Protein 4QR9 (pdb70)

Radius of gyration: 20.21 Å; Cα contacts (8 Å, |Δi|>4): 105; chains: 2; bounding box: 45×50×38 Å

Organism: Rattus norvegicus (NCBI:txid10116)

GO terms:
  GO:0002053 positive regulation of mesenchymal cell proliferation (P, IDA)
  GO:0005125 cytokine activity (F, IDA)
  GO:0000401 open form four-way junction DNA binding (F, IDA)
  GO:0000402 crossed form four-way junction DNA binding (F, IDA)
  GO:0003681 bent DNA binding (F, IDA)
  GO:0045931 positive regulation of mitotic cell cycle (P, IDA)
  GO:0030335 positive regulation of cell migration (P, IDA)
  GO:0050930 induction of positive chemotaxis (P, IDA)
  GO:0032392 DNA geometric change (P, IDA)
  GO:0032732 positive regulation of interleukin-1 production (P, IDA)
  GO:0032755 positive regulation of interleukin-6 production (P, IDA)
  GO:0032757 positive regulation of interleukin-8 production (P, IDA)
  GO:0032760 positive regulation of tumor necrosis factor production (P, IDA)
  GO:0071642 positive regulation of macrophage inflammatory protein 1 alpha production (P, IDA)
  GO:0005576 extracellular region (C, EXP)
  GO:0005634 nucleus (C, EXP)
  GO:0005694 chromosome (C, EXP)
  GO:0005737 cytoplasm (C, EXP)
  GO:0005886 plasma membrane (C, EXP)
  GO:0051861 glycolipid binding (F, IDA)

Secondary structure (DSSP, 8-state):
--PPPPPPPHHHHHHHHHHHHHHHH-SSPPP-HHHHHHHHHHHHHH--HHHHHHHHHHHHHHHHHHHHHHHT---/--PPPPPPPHHHHHHHHHHHHHHHH-TTPPP-HHHHHHHHHHHHHHS-HHHHHHHHHHHHHHHHHHHHHHTT---

Sequence (150 aa):
GSKPRGKMSSYAFFVQTCREEHKKKHPDASVNFSEFSKKCCSERWKTMSAKEKGKFEDMAKADKARYEREMKTYIPGSKPRGKMSSYAFFVQTCREEHKKKHPDDASVNFSEFSKKCSSERWKTMSAKEKGKFEDMAKADKARYEREMKTYIP

B-factor: mean 41.82, std 16.83, range [15.85, 107.85]

Foldseek 3Di:
DDQDDDQQALLNVQLVVLVVVVCVVPVPDDDPPVVSVVVSVVVVVPDDCVVSVVSRVVRVVSVVVNVVVVVPDDD/DDQDDDQQALLNVQLVVLVVVVCVVCVPDDDPPVVSVVVSVVCVVPPDPVVSVVSRVVRVVSVVVNVVVVVPDDD

Structure (mmCIF, N/CA/C/O backbone):
data_4QR9
#
_entry.id   4QR9
#
_cell.length_a   42.751
_cell.length_b   84.170
_cell.length_c   94.227
_cell.angle_alpha   90.00
_cell.angle_beta   90.00
_cell.angle_gamma   90.00
#
_symmetry.space_group_name_H-M   'P 21 21 21'
#
loop_
_entity.id
_entity.type
_entity.pdbx_description
1 polymer 'High mobility group protein B1'
2 polymer "DNA (5'-D(*AP*TP*AP*TP*CP*GP*AP*TP*AP*T)-3')"
3 non-polymer 'MAGNESIUM ION'
4 water water
#
loop_
_atom_site.group_PDB
_atom_site.id
_atom_site.type_symbol
_atom_site.label_atom_id
_atom_site.label_alt_id
_atom_site.label_comp_id
_atom_site.label_asym_id
_atom_site.label_entity_id
_atom_site.label_seq_id
_atom_site.pdbx_PDB_ins_code
_atom_site.Cartn_x
_atom_site.Cartn_y
_atom_site.Cartn_z
_atom_site.occupancy
_atom_site.B_iso_or_equiv
_atom_site.auth_seq_id
_atom_site.auth_comp_id
_atom_site.auth_asym_id
_atom_site.auth_atom_id
_atom_site.pdbx_PDB_model_num
ATOM 1 N N . GLY A 1 1 ? -4.383 -1.788 4.880 1.00 61.66 5 GLY A N 1
ATOM 2 C CA . GLY A 1 1 ? -4.551 -3.135 5.440 1.00 60.26 5 GLY A CA 1
ATOM 3 C C . GLY A 1 1 ? -5.968 -3.350 5.952 1.00 52.39 5 GLY A C 1
ATOM 4 O O . GLY A 1 1 ? -6.853 -2.494 5.844 1.00 47.72 5 GLY A O 1
ATOM 5 N N . SER A 1 2 ? -6.163 -4.536 6.466 1.00 48.48 6 SER A N 1
ATOM 6 C CA . SER A 1 2 ? -7.445 -4.936 6.963 1.00 47.91 6 SER A CA 1
ATOM 7 C C . SER A 1 2 ? -7.295 -5.134 8.450 1.00 46.65 6 SER A C 1
ATOM 8 O O . SER A 1 2 ? -6.194 -5.302 8.969 1.00 40.84 6 SER A O 1
ATOM 11 N N . LYS A 1 3 ? -8.420 -5.142 9.136 1.00 43.36 7 LYS A N 1
ATOM 12 C CA . LYS A 1 3 ? -8.416 -5.354 10.546 1.00 40.07 7 LYS A CA 1
ATOM 13 C C . LYS A 1 3 ? -7.944 -6.732 10.867 1.00 37.03 7 LYS A C 1
ATOM 14 O O . LYS A 1 3 ? -8.485 -7.707 10.365 1.00 29.62 7 LYS A O 1
ATOM 20 N N . PRO A 1 4 ? -6.843 -6.843 11.659 1.00 34.75 8 PRO A N 1
ATOM 21 C CA . PRO A 1 4 ? -6.330 -8.142 12.057 1.00 33.03 8 PRO A CA 1
ATOM 22 C C . PRO A 1 4 ? -7.456 -8.995 12.716 1.00 39.80 8 PRO A C 1
ATOM 23 O O . PRO A 1 4 ? -8.310 -8.441 13.378 1.00 32.32 8 PRO A O 1
ATOM 27 N N . ARG A 1 5 ? -7.430 -10.302 12.508 1.00 37.95 9 ARG A N 1
ATOM 28 C CA . ARG A 1 5 ? -8.262 -11.251 13.254 1.00 44.92 9 ARG A CA 1
ATOM 29 C C . ARG A 1 5 ? -8.021 -11.084 14.737 1.00 39.13 9 ARG A C 1
ATOM 30 O O . ARG A 1 5 ? -6.906 -10.818 15.160 1.00 34.22 9 ARG A O 1
ATOM 38 N N . GLY A 1 6 ? -9.088 -11.257 15.512 1.00 30.96 10 GLY A N 1
ATOM 39 C CA . GLY A 1 6 ? -9.015 -11.256 16.945 1.00 29.20 10 GLY A CA 1
ATOM 40 C C . GLY A 1 6 ? -8.101 -12.336 17.465 1.00 26.48 10 GLY A C 1
ATOM 41 O O . GLY A 1 6 ? -7.751 -13.282 16.779 1.00 25.08 10 GLY A O 1
ATOM 42 N N . LYS A 1 7 ? -7.700 -12.167 18.697 1.00 32.25 11 LYS A N 1
ATOM 43 C CA . LYS A 1 7 ? -6.848 -13.118 19.386 1.00 39.16 11 LYS A CA 1
ATOM 44 C C . LYS A 1 7 ? -7.550 -14.439 19.626 1.00 41.68 11 LYS A C 1
ATOM 45 O O . LYS A 1 7 ? -8.700 -14.476 20.086 1.00 35.92 11 LYS A O 1
ATOM 51 N N . MET A 1 8 ? -6.868 -15.517 19.308 1.00 37.87 12 MET A N 1
ATOM 52 C CA . MET A 1 8 ? -7.407 -16.827 19.610 1.00 39.11 12 MET A CA 1
ATOM 53 C C . MET A 1 8 ? -6.919 -17.211 20.995 1.00 43.09 12 MET A C 1
ATOM 54 O O . MET A 1 8 ? -5.682 -17.261 21.264 1.00 40.82 12 MET A O 1
ATOM 59 N N . SER A 1 9 ? -7.866 -17.456 21.885 1.00 38.00 13 SER A N 1
ATOM 60 C CA . SER A 1 9 ? -7.514 -17.861 23.240 1.00 35.45 13 SER A CA 1
ATOM 61 C C . SER A 1 9 ? -7.013 -19.316 23.315 1.00 32.15 13 SER A C 1
ATOM 62 O O . SER A 1 9 ? -7.167 -20.136 22.402 1.00 28.38 13 SER A O 1
ATOM 65 N N . SER A 1 10 ? -6.486 -19.667 24.492 1.00 33.10 14 SER A N 1
ATOM 66 C CA . SER A 1 10 ? -6.007 -21.017 24.688 1.00 32.60 14 SER A CA 1
ATOM 67 C C . SER A 1 10 ? -7.202 -21.997 24.527 1.00 29.03 14 SER A C 1
ATOM 68 O O . SER A 1 10 ? -7.049 -23.059 23.999 1.00 29.38 14 SER A O 1
ATOM 71 N N . TYR A 1 11 ? -8.369 -21.611 25.010 1.00 28.78 15 TYR A N 1
ATOM 72 C CA . TYR A 1 11 ? -9.544 -22.447 24.829 1.00 28.21 15 TYR A CA 1
ATOM 73 C C . TYR A 1 11 ? -9.903 -22.605 23.348 1.00 27.29 15 TYR A C 1
ATOM 74 O O . TYR A 1 11 ? -10.308 -23.703 22.946 1.00 33.33 15 TYR A O 1
ATOM 83 N N . ALA A 1 12 ? -9.845 -21.530 22.573 1.00 33.71 16 ALA A N 1
ATOM 84 C CA . ALA A 1 12 ? -10.187 -21.619 21.154 1.00 31.24 16 ALA A CA 1
ATOM 85 C C . ALA A 1 12 ? -9.287 -22.683 20.474 1.00 33.15 16 ALA A C 1
ATOM 86 O O . ALA A 1 12 ? -9.785 -23.555 19.768 1.00 29.78 16 ALA A O 1
ATOM 88 N N . PHE A 1 13 ? -7.989 -22.678 20.759 1.00 33.60 17 PHE A N 1
ATOM 89 C CA . PHE A 1 13 ? -7.086 -23.742 20.239 1.00 31.90 17 PHE A CA 1
ATOM 90 C C . PHE A 1 13 ? -7.486 -25.086 20.770 1.00 32.24 17 PHE A C 1
ATOM 91 O O . PHE A 1 13 ? -7.553 -26.032 20.051 1.00 34.46 17 PHE A O 1
ATOM 99 N N . PHE A 1 14 ? -7.870 -25.148 22.035 1.00 30.23 18 PHE A N 1
ATOM 100 C CA . PHE A 1 14 ? -8.284 -26.403 22.575 1.00 32.76 18 PHE A CA 1
ATOM 101 C C . PHE A 1 14 ? -9.531 -26.951 21.893 1.00 30.71 18 PHE A C 1
ATOM 102 O O . PHE A 1 14 ? -9.633 -28.169 21.617 1.00 28.32 18 PHE A O 1
ATOM 110 N N . VAL A 1 15 ? -10.462 -26.052 21.527 1.00 29.69 19 VAL A N 1
ATOM 111 C CA . VAL A 1 15 ? -11.680 -26.543 20.897 1.00 24.80 19 VAL A CA 1
ATOM 112 C C . VAL A 1 15 ? -11.361 -27.199 19.592 1.00 26.36 19 VAL A C 1
ATOM 113 O O . VAL A 1 15 ? -12.045 -28.137 19.177 1.00 27.17 19 VAL A O 1
ATOM 117 N N . GLN A 1 16 ? -10.392 -26.675 18.869 1.00 26.84 20 GLN A N 1
ATOM 118 C CA . GLN A 1 16 ? -9.978 -27.326 17.623 1.00 35.93 20 GLN A CA 1
ATOM 119 C C . GLN A 1 16 ? -9.489 -28.741 17.827 1.00 36.86 20 GLN A C 1
ATOM 120 O O . GLN A 1 16 ? -9.850 -29.634 17.072 1.00 40.25 20 GLN A O 1
ATOM 126 N N . THR A 1 17 ? -8.697 -28.958 18.863 1.00 38.81 21 THR A N 1
ATOM 127 C CA . THR A 1 17 ? -8.299 -30.310 19.240 1.00 43.31 21 THR A CA 1
ATOM 128 C C . THR A 1 17 ? -9.466 -31.193 19.661 1.00 39.54 21 THR A C 1
ATOM 129 O O . THR A 1 17 ? -9.529 -32.330 19.290 1.00 44.09 21 THR A O 1
ATOM 133 N N . CYS A 1 18 ? -10.402 -30.673 20.427 1.00 39.98 22 CYS A N 1
ATOM 134 C CA . CYS A 1 18 ? -11.616 -31.459 20.672 1.00 41.41 22 CYS A CA 1
ATOM 135 C C . CYS A 1 18 ? -12.287 -31.919 19.377 1.00 36.84 22 CYS A C 1
ATOM 136 O O . CYS A 1 18 ? -12.841 -33.005 19.334 1.00 36.48 22 CYS A O 1
ATOM 139 N N . ARG A 1 19 ? -12.332 -31.059 18.368 1.00 32.73 23 ARG A N 1
ATOM 140 C CA . ARG A 1 19 ? -13.012 -31.400 17.148 1.00 31.49 23 ARG A CA 1
ATOM 141 C C . ARG A 1 19 ? -12.231 -32.525 16.434 1.00 38.14 23 ARG A C 1
ATOM 142 O O . ARG A 1 19 ? -12.833 -33.474 15.958 1.00 38.31 23 ARG A O 1
ATOM 150 N N . GLU A 1 20 ? -10.897 -32.445 16.443 1.00 46.35 24 GLU A N 1
ATOM 151 C CA . GLU A 1 20 ? -10.030 -33.561 15.946 1.00 51.43 24 GLU A CA 1
ATOM 152 C C . GLU A 1 20 ? -10.351 -34.882 16.598 1.00 50.78 24 GLU A C 1
ATOM 153 O O . GLU A 1 20 ? -10.668 -35.839 15.902 1.00 54.12 24 GLU A O 1
ATOM 159 N N . GLU A 1 21 ? -10.395 -34.885 17.919 1.00 51.88 25 GLU A N 1
ATOM 160 C CA . GLU A 1 21 ? -10.718 -36.071 18.704 1.00 55.67 25 GLU A CA 1
ATOM 161 C C . GLU A 1 21 ? -12.065 -36.580 18.292 1.00 54.91 25 GLU A C 1
ATOM 162 O O . GLU A 1 21 ? -12.259 -37.782 18.068 1.00 51.90 25 GLU A O 1
ATOM 168 N N . HIS A 1 22 ? -13.024 -35.653 18.253 1.00 45.51 26 HIS A N 1
ATOM 169 C CA . HIS A 1 22 ? -14.378 -36.026 17.907 1.00 46.40 26 HIS A CA 1
ATOM 170 C C . HIS A 1 22 ? -14.458 -36.663 16.514 1.00 46.90 26 HIS A C 1
ATOM 171 O O . HIS A 1 22 ? -15.193 -37.617 16.312 1.00 50.32 26 HIS A O 1
ATOM 178 N N . LYS A 1 23 ? -13.745 -36.124 15.555 1.00 45.03 27 LYS A N 1
ATOM 179 C CA . LYS A 1 23 ? -13.727 -36.696 14.208 1.00 58.64 27 LYS A CA 1
ATOM 180 C C . LYS A 1 23 ? -13.206 -38.124 14.145 1.00 59.93 27 LYS A C 1
ATOM 181 O O . LYS A 1 23 ? -13.690 -38.953 13.376 1.00 62.45 27 LYS A O 1
ATOM 187 N N . LYS A 1 24 ? -12.187 -38.400 14.934 1.00 66.24 28 LYS A N 1
ATOM 188 C CA . LYS A 1 24 ? -11.634 -39.754 15.002 1.00 67.86 28 LYS A CA 1
ATOM 189 C C . LYS A 1 24 ? -12.606 -40.696 15.641 1.00 62.88 28 LYS A C 1
ATOM 190 O O . LYS A 1 24 ? -12.862 -41.742 15.112 1.00 69.52 28 LYS A O 1
ATOM 196 N N . LYS A 1 25 ? -13.188 -40.308 16.763 1.00 66.95 29 LYS A N 1
ATOM 197 C CA . LYS A 1 25 ? -14.216 -41.137 17.394 1.00 70.49 29 LYS A CA 1
ATOM 198 C C . LYS A 1 25 ? -15.528 -41.288 16.610 1.00 71.74 29 LYS A C 1
ATOM 199 O O . LYS A 1 25 ? -16.226 -42.278 16.773 1.00 71.07 29 LYS A O 1
ATOM 205 N N . HIS A 1 26 ? -15.886 -40.298 15.793 1.00 74.43 30 HIS A N 1
ATOM 206 C CA . HIS A 1 26 ? -17.162 -40.306 15.048 1.00 68.14 30 HIS A CA 1
ATOM 207 C C . HIS A 1 26 ? -16.953 -39.705 13.676 1.00 60.60 30 HIS A C 1
ATOM 208 O O . HIS A 1 26 ? -17.473 -38.652 13.361 1.00 57.35 30 HIS A O 1
ATOM 215 N N . PRO A 1 27 ? -16.185 -40.388 12.845 1.00 65.50 31 PRO A N 1
ATOM 216 C CA . PRO A 1 27 ? -15.848 -39.849 11.531 1.00 63.85 31 PRO A CA 1
ATOM 217 C C . PRO A 1 27 ? -17.039 -39.470 10.663 1.00 63.12 31 PRO A C 1
ATOM 218 O O . PRO A 1 27 ? -16.917 -38.594 9.813 1.00 57.87 31 PRO A O 1
ATOM 222 N N . ASP A 1 28 ? -18.177 -40.133 10.843 1.00 62.25 32 ASP A N 1
ATOM 223 C CA . ASP A 1 28 ? -19.343 -39.828 9.992 1.00 73.81 32 ASP A CA 1
ATOM 224 C C . ASP A 1 28 ? -20.033 -38.508 10.364 1.00 68.91 32 ASP A C 1
ATOM 225 O O . ASP A 1 28 ? -20.356 -37.708 9.499 1.00 66.24 32 ASP A O 1
ATOM 230 N N . ALA A 1 29 ? -20.217 -38.323 11.666 1.00 57.64 33 ALA A N 1
ATOM 231 C CA . ALA A 1 29 ? -21.286 -37.496 12.254 1.00 58.46 33 ALA A CA 1
ATOM 232 C C . ALA A 1 29 ? -21.246 -35.992 11.967 1.00 50.35 33 ALA A C 1
ATOM 233 O O . ALA A 1 29 ? -20.195 -35.398 11.913 1.00 47.62 33 ALA A O 1
ATOM 235 N N . SER A 1 30 ? -22.406 -35.372 11.848 1.00 48.18 34 SER A N 1
ATOM 236 C CA . SER A 1 30 ? -22.456 -33.937 11.929 1.00 49.75 34 SER A CA 1
ATOM 237 C C . SER A 1 30 ? -22.202 -33.527 13.428 1.00 41.66 34 SER A C 1
ATOM 238 O O . SER A 1 30 ? -22.467 -34.277 14.378 1.00 37.66 34 SER A O 1
ATOM 241 N N . VAL A 1 31 ? -21.618 -32.359 13.614 1.00 35.25 35 VAL A N 1
ATOM 242 C CA . VAL A 1 31 ? -21.372 -31.829 14.953 1.00 31.86 35 VAL A CA 1
ATOM 243 C C . VAL A 1 31 ? -22.703 -31.311 15.551 1.00 27.28 35 VAL A C 1
ATOM 244 O O . VAL A 1 31 ? -23.407 -30.507 14.909 1.00 27.84 35 VAL A O 1
ATOM 248 N N . ASN A 1 32 ? -23.053 -31.732 16.755 1.00 28.05 36 ASN A N 1
ATOM 249 C CA . ASN A 1 32 ? -24.178 -31.083 17.519 1.00 28.31 36 ASN A CA 1
ATOM 250 C C . ASN A 1 32 ? -23.510 -29.930 18.281 1.00 25.98 36 ASN A C 1
ATOM 251 O O . ASN A 1 32 ? -22.807 -30.149 19.282 1.00 25.19 36 ASN A O 1
ATOM 256 N N . PHE A 1 33 ? -23.651 -28.702 17.790 1.00 22.26 37 PHE A N 1
ATOM 257 C CA . PHE A 1 33 ? -22.859 -27.593 18.305 1.00 22.34 37 PHE A CA 1
ATOM 258 C C . PHE A 1 33 ? -23.087 -27.355 19.791 1.00 23.11 37 PHE A C 1
ATOM 259 O O . PHE A 1 33 ? -22.155 -27.111 20.607 1.00 19.87 37 PHE A O 1
ATOM 267 N N . SER A 1 34 ? -24.348 -27.399 20.199 1.00 22.87 38 SER A N 1
ATOM 268 C CA . SER A 1 34 ? -24.671 -27.193 21.596 1.00 29.20 38 SER A CA 1
ATOM 269 C C . SER A 1 34 ? -24.049 -28.274 22.542 1.00 30.88 38 SER A C 1
ATOM 270 O O . SER A 1 34 ? -23.320 -27.945 23.513 1.00 28.40 38 SER A O 1
ATOM 273 N N . GLU A 1 35 ? -24.245 -29.541 22.218 1.00 31.28 39 GLU A N 1
ATOM 274 C CA . GLU A 1 35 ? -23.626 -30.602 22.986 1.00 34.28 39 GLU A CA 1
ATOM 275 C C . GLU A 1 35 ? -22.083 -30.586 22.912 1.00 29.77 39 GLU A C 1
ATOM 276 O O . GLU A 1 35 ? -21.443 -30.818 23.885 1.00 31.45 39 GLU A O 1
ATOM 282 N N . PHE A 1 36 ? -21.528 -30.286 21.748 1.00 27.17 40 PHE A N 1
ATOM 283 C CA . PHE A 1 36 ? -20.091 -30.271 21.535 1.00 26.80 40 PHE A CA 1
ATOM 284 C C . PHE A 1 36 ? -19.453 -29.232 22.421 1.00 24.53 40 PHE A C 1
ATOM 285 O O . PHE A 1 36 ? -18.407 -29.487 23.043 1.00 24.56 40 PHE A O 1
ATOM 293 N N . SER A 1 37 ? -20.034 -28.045 22.459 1.00 23.55 41 SER A N 1
ATOM 294 C CA . SER A 1 37 ? -19.509 -26.974 23.270 1.00 22.10 41 SER A CA 1
ATOM 295 C C . SER A 1 37 ? -19.503 -27.374 24.751 1.00 27.06 41 SER A C 1
ATOM 296 O O . SER A 1 37 ? -18.527 -27.068 25.456 1.00 25.52 41 SER A O 1
ATOM 299 N N . LYS A 1 38 ? -20.630 -27.931 25.224 1.00 26.77 42 LYS A N 1
ATOM 300 C CA . LYS A 1 38 ? -20.734 -28.350 26.609 1.00 29.84 42 LYS A CA 1
ATOM 301 C C . LYS A 1 38 ? -19.706 -29.403 26.966 1.00 28.86 42 LYS A C 1
ATOM 302 O O . LYS A 1 38 ? -19.083 -29.305 28.038 1.00 30.00 42 LYS A O 1
ATOM 308 N N . LYS A 1 39 ? -19.524 -30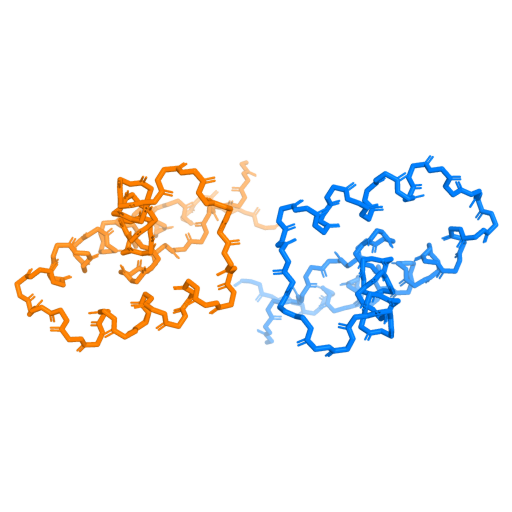.406 26.115 1.00 27.58 43 LYS A N 1
ATOM 309 C CA . LYS A 1 39 ? -18.504 -31.436 26.302 1.00 32.34 43 LYS A CA 1
ATOM 310 C C . LYS A 1 39 ? -17.068 -30.922 26.307 1.00 31.26 43 LYS A C 1
ATOM 311 O O . LYS A 1 39 ? -16.262 -31.364 27.127 1.00 34.56 43 LYS A O 1
ATOM 317 N N A CYS A 1 40 ? -16.737 -30.031 25.391 0.75 33.71 44 CYS A N 1
ATOM 318 N N B CYS A 1 40 ? -16.722 -30.026 25.377 0.25 31.92 44 CYS A N 1
ATOM 319 C CA A CYS A 1 40 ? -15.372 -29.489 25.368 0.75 32.13 44 CYS A CA 1
ATOM 320 C CA B CYS A 1 40 ? -15.339 -29.483 25.335 0.25 31.14 44 CYS A CA 1
ATOM 321 C C A CYS A 1 40 ? -15.118 -28.710 26.646 0.75 32.57 44 CYS A C 1
ATOM 322 C C B CYS A 1 40 ? -15.096 -28.677 26.616 0.25 31.84 44 CYS A C 1
ATOM 323 O O A CYS A 1 40 ? -14.068 -28.830 27.226 0.75 33.85 44 CYS A O 1
ATOM 324 O O B CYS A 1 40 ? -14.057 -28.816 27.229 0.25 31.90 44 CYS A O 1
ATOM 329 N N . SER A 1 41 ? -16.078 -27.879 27.033 1.00 31.53 45 SER A N 1
ATOM 330 C CA . SER A 1 41 ? -15.957 -27.051 28.201 1.00 31.56 45 SER A CA 1
ATOM 331 C C . SER A 1 41 ? -15.840 -27.892 29.504 1.00 35.07 45 SER A C 1
ATOM 332 O O . SER A 1 41 ? -15.001 -27.589 30.333 1.00 33.70 45 SER A O 1
ATOM 335 N N . GLU A 1 42 ? -16.636 -28.945 29.651 1.00 33.83 46 GLU A N 1
ATOM 336 C CA . GLU A 1 42 ? -16.488 -29.900 30.775 1.00 33.97 46 GLU A CA 1
ATOM 337 C C . GLU A 1 42 ? -15.082 -30.564 30.779 1.00 36.40 46 GLU A C 1
ATOM 338 O O . GLU A 1 42 ? -14.499 -30.674 31.827 1.00 41.12 46 GLU A O 1
ATOM 344 N N . ARG A 1 43 ? -14.567 -30.982 29.624 1.00 33.98 47 ARG A N 1
ATOM 345 C CA . ARG A 1 43 ? -13.214 -31.575 29.513 1.00 38.95 47 ARG A CA 1
ATOM 346 C C . ARG A 1 43 ? -12.139 -30.550 29.919 1.00 43.33 47 ARG A C 1
ATOM 347 O O . ARG A 1 43 ? -11.260 -30.847 30.735 1.00 37.05 47 ARG A O 1
ATOM 355 N N . TRP A 1 44 ? -12.217 -29.338 29.382 1.00 38.40 48 TRP A N 1
ATOM 356 C CA . TRP A 1 44 ? -11.254 -28.253 29.738 1.00 37.01 48 TRP A CA 1
ATOM 357 C C . TRP A 1 44 ? -11.238 -27.963 31.227 1.00 40.92 48 TRP A C 1
ATOM 358 O O . TRP A 1 44 ? -10.206 -27.688 31.739 1.00 38.11 48 TRP A O 1
ATOM 369 N N . LYS A 1 45 ? -12.409 -27.937 31.879 1.00 40.45 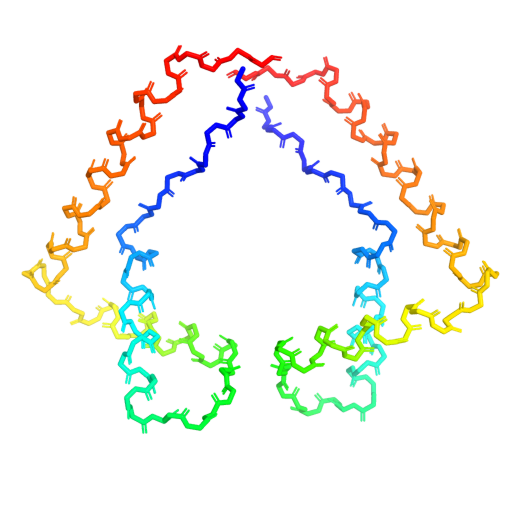49 LYS A N 1
ATOM 370 C CA . LYS A 1 45 ? -12.488 -27.702 33.343 1.00 49.32 49 LYS A CA 1
ATOM 371 C C . LYS A 1 45 ? -11.651 -28.668 34.186 1.00 48.80 49 LYS A C 1
ATOM 372 O O . LYS A 1 45 ? -11.276 -28.333 35.312 1.00 55.77 49 LYS A O 1
ATOM 378 N N . THR A 1 46 ? -11.472 -29.875 33.690 1.00 46.74 50 THR A N 1
ATOM 379 C CA . THR A 1 46 ? -10.799 -30.921 34.455 1.00 52.20 50 THR A CA 1
ATOM 380 C C . THR A 1 46 ? -9.366 -31.095 34.005 1.00 52.38 50 THR A C 1
ATOM 381 O O . THR A 1 46 ? -8.660 -31.911 34.534 1.00 46.88 50 THR A O 1
ATOM 385 N N . MET A 1 47 ? -8.926 -30.377 32.989 1.00 49.08 51 MET A N 1
ATOM 386 C CA . MET A 1 47 ? -7.544 -30.523 32.585 1.00 52.30 51 MET A CA 1
ATOM 387 C C . MET A 1 47 ? -6.536 -29.907 33.581 1.00 56.11 51 MET A C 1
ATOM 388 O O . MET A 1 47 ? -6.836 -28.925 34.243 1.00 53.15 51 MET A O 1
ATOM 393 N N . SER A 1 48 ? -5.349 -30.508 33.685 1.00 63.98 52 SER A N 1
ATOM 394 C CA . SER A 1 48 ? -4.260 -29.976 34.532 1.00 67.66 52 SER A CA 1
ATOM 395 C C . SER A 1 48 ? -3.504 -28.890 33.770 1.00 73.38 52 SER A C 1
ATOM 396 O O . SER A 1 48 ? -3.574 -28.822 32.519 1.00 66.44 52 SER A O 1
ATOM 399 N N . ALA A 1 49 ? -2.756 -28.069 34.509 1.00 67.86 53 ALA A N 1
ATOM 400 C CA . ALA A 1 49 ? -1.951 -27.006 33.907 1.00 69.65 53 ALA A CA 1
ATOM 401 C C . ALA A 1 49 ? -0.959 -27.557 32.880 1.00 68.60 53 ALA A C 1
ATOM 402 O O . ALA A 1 49 ? -0.670 -26.901 31.892 1.00 73.63 53 ALA A O 1
ATOM 404 N N . LYS A 1 50 ? -0.442 -28.756 33.101 1.00 66.41 54 LYS A N 1
ATOM 405 C CA . LYS A 1 50 ? 0.504 -29.343 32.158 1.00 76.15 54 LYS A CA 1
ATOM 406 C C . LYS A 1 50 ? -0.142 -29.581 30.787 1.00 72.16 54 LYS A C 1
ATOM 407 O O . LYS A 1 50 ? 0.385 -29.168 29.740 1.00 72.34 54 LYS A O 1
ATOM 413 N N . GLU A 1 51 ? -1.276 -30.268 30.803 1.00 65.92 55 GLU A N 1
ATOM 414 C CA . GLU A 1 51 ? -2.033 -30.535 29.567 1.00 67.26 55 GLU A CA 1
ATOM 415 C C . GLU A 1 51 ? -2.491 -29.221 28.853 1.00 56.92 55 GLU A C 1
ATOM 416 O O . GLU A 1 51 ? -2.494 -29.108 27.624 1.00 57.25 55 GLU A O 1
ATOM 422 N N . LYS A 1 52 ? -2.897 -28.258 29.661 1.00 50.39 56 LYS A N 1
ATOM 423 C CA . LYS A 1 52 ? -3.245 -26.883 29.215 1.00 52.51 56 LYS A CA 1
ATOM 424 C C . LYS A 1 52 ? -2.127 -26.098 28.570 1.00 52.72 56 LYS A C 1
ATOM 425 O O . LYS A 1 52 ? -2.402 -25.182 27.780 1.00 45.61 56 LYS A O 1
ATOM 431 N N . GLY A 1 53 ? -0.877 -26.458 28.897 1.00 50.13 57 GLY A N 1
ATOM 432 C CA . GLY A 1 53 ? 0.230 -25.572 28.655 1.00 49.60 57 GLY A CA 1
ATOM 433 C C . GLY A 1 53 ? 0.531 -25.357 27.200 1.00 48.30 57 GLY A C 1
ATOM 434 O O . GLY A 1 53 ? 0.938 -24.269 26.787 1.00 55.24 57 GLY A O 1
ATOM 435 N N . LYS A 1 54 ? 0.358 -26.413 26.440 1.00 47.92 58 LYS A N 1
ATOM 436 C CA . LYS A 1 54 ? 0.585 -26.334 25.046 1.00 53.93 58 LYS A CA 1
ATOM 437 C C . LYS A 1 54 ? -0.416 -25.370 24.362 1.00 56.34 58 LYS A C 1
ATOM 438 O O . LYS A 1 54 ? -0.052 -24.685 23.394 1.00 55.45 58 LYS A O 1
ATOM 444 N N . PHE A 1 55 ? -1.640 -25.297 24.900 1.00 48.92 59 PHE A N 1
ATOM 445 C CA . PHE A 1 55 ? -2.684 -24.389 24.375 1.00 46.67 59 PHE A CA 1
ATOM 446 C C . PHE A 1 55 ? -2.410 -22.989 24.803 1.00 43.73 59 PHE A C 1
ATOM 447 O O . PHE A 1 55 ? -2.576 -22.046 24.023 1.00 46.86 59 PHE A O 1
ATOM 455 N N . GLU A 1 56 ? -1.893 -22.828 26.013 1.00 46.38 60 GLU A N 1
ATOM 456 C CA . GLU A 1 56 ? -1.454 -21.520 26.442 1.00 54.80 60 GLU A CA 1
ATOM 457 C C . GLU A 1 56 ? -0.296 -20.963 25.615 1.00 54.22 60 GLU A C 1
ATOM 458 O O . GLU A 1 56 ? -0.238 -19.756 25.396 1.00 54.21 60 GLU A O 1
ATOM 464 N N . ASP A 1 57 ? 0.603 -21.831 25.179 1.00 59.27 61 ASP A N 1
ATOM 465 C CA . ASP A 1 57 ? 1.726 -21.408 24.337 1.00 67.65 61 ASP A CA 1
ATOM 466 C C . ASP A 1 57 ? 1.237 -21.039 22.935 1.00 59.73 61 ASP A C 1
ATOM 467 O O . ASP A 1 57 ? 1.757 -20.132 22.320 1.00 55.62 61 ASP A O 1
ATOM 472 N N . MET A 1 58 ? 0.263 -21.765 22.405 1.00 60.37 62 MET A N 1
ATOM 473 C CA . MET A 1 58 ? -0.349 -21.318 21.134 1.00 56.89 62 MET A CA 1
ATOM 474 C C . MET A 1 58 ? -0.977 -19.916 21.303 1.00 49.47 62 MET A C 1
ATOM 475 O O . MET A 1 58 ? -0.883 -19.038 20.432 1.00 51.49 62 MET A O 1
ATOM 480 N N . ALA A 1 59 ? -1.597 -19.677 22.444 1.00 43.04 63 ALA A N 1
ATOM 481 C CA . ALA A 1 59 ? -2.271 -18.420 22.641 1.00 42.83 63 ALA A CA 1
ATOM 482 C C . ALA A 1 59 ? -1.275 -17.290 22.791 1.00 47.19 63 ALA A C 1
ATOM 483 O O . ALA A 1 59 ? -1.553 -16.157 22.384 1.00 37.68 63 ALA A O 1
ATOM 485 N N . LYS A 1 60 ? -0.139 -17.582 23.427 1.00 48.40 64 LYS A N 1
ATOM 486 C CA . LYS A 1 60 ? 0.921 -16.596 23.596 1.00 56.32 64 LYS A CA 1
ATOM 487 C C . LYS A 1 60 ? 1.446 -16.189 22.230 1.00 48.21 64 LYS A C 1
ATOM 488 O O . LYS A 1 60 ? 1.631 -15.011 21.970 1.00 52.89 64 LYS A O 1
ATOM 494 N N . ALA A 1 61 ? 1.696 -17.174 21.387 1.00 48.46 65 ALA A N 1
ATOM 495 C CA . ALA A 1 61 ? 2.086 -16.919 20.005 1.00 55.51 65 ALA A CA 1
ATOM 496 C C . ALA A 1 61 ? 1.038 -16.087 19.232 1.00 56.04 65 ALA A C 1
ATOM 497 O O . ALA A 1 61 ? 1.376 -15.150 18.513 1.00 51.05 65 ALA A O 1
ATOM 499 N N . ASP A 1 62 ? -0.245 -16.405 19.392 1.00 47.52 66 ASP A N 1
ATOM 500 C CA . ASP A 1 62 ? -1.230 -15.623 18.633 1.00 44.92 66 ASP A CA 1
ATOM 501 C C . ASP A 1 62 ? -1.433 -14.239 19.205 1.00 36.08 66 ASP A C 1
ATOM 502 O O . ASP A 1 62 ? -1.695 -13.278 18.463 1.00 41.15 66 ASP A O 1
ATOM 507 N N . LYS A 1 63 ? -1.282 -14.093 20.513 1.00 42.72 67 LYS A N 1
ATOM 508 C CA . LYS A 1 63 ? -1.192 -12.768 21.105 1.00 48.67 67 LYS A CA 1
ATOM 509 C C . LYS A 1 63 ? -0.059 -11.937 20.461 1.00 51.48 67 LYS A C 1
ATOM 510 O O . LYS A 1 63 ? -0.247 -10.746 20.221 1.00 44.28 67 LYS A O 1
ATOM 516 N N . ALA A 1 64 ? 1.064 -12.585 20.139 1.00 52.62 68 ALA A N 1
ATOM 517 C CA . ALA A 1 64 ? 2.193 -11.885 19.490 1.00 58.93 68 ALA A CA 1
ATOM 518 C C . ALA A 1 64 ? 1.824 -11.520 18.057 1.00 57.44 68 ALA A C 1
ATOM 519 O O . ALA A 1 64 ? 2.077 -10.400 17.633 1.00 57.61 68 ALA A O 1
ATOM 521 N N . ARG A 1 65 ? 1.252 -12.482 17.317 1.00 55.27 69 ARG A N 1
ATOM 522 C CA . ARG A 1 65 ? 0.761 -12.229 15.946 1.00 48.51 69 ARG A CA 1
ATOM 523 C C . ARG A 1 65 ? -0.124 -10.996 15.994 1.00 50.01 69 ARG A C 1
ATOM 524 O O . ARG A 1 65 ? 0.081 -10.030 15.248 1.00 52.06 69 ARG A O 1
ATOM 532 N N . TYR A 1 66 ? -1.082 -10.997 16.922 1.00 48.74 70 TYR A N 1
ATOM 533 C CA . TYR A 1 66 ? -2.083 -9.916 17.008 1.00 43.82 70 TYR A CA 1
ATOM 534 C C . TYR A 1 66 ? -1.456 -8.554 17.309 1.00 46.22 70 TYR A C 1
ATOM 535 O O . TYR A 1 66 ? -1.805 -7.545 16.692 1.00 44.59 70 TYR A O 1
ATOM 544 N N . GLU A 1 67 ? -0.558 -8.521 18.283 1.00 49.45 71 GLU A N 1
ATOM 545 C CA . GLU A 1 67 ? 0.131 -7.261 18.632 1.00 58.10 71 GLU A CA 1
ATOM 546 C C . GLU A 1 67 ? 0.928 -6.723 17.458 1.00 52.58 71 GLU A C 1
ATOM 547 O O . GLU A 1 67 ? 0.914 -5.548 17.165 1.00 51.18 71 GLU A O 1
ATOM 553 N N . ARG A 1 68 ? 1.631 -7.621 16.777 1.00 59.36 72 ARG A N 1
ATOM 554 C CA . ARG A 1 68 ? 2.425 -7.262 15.601 1.00 55.41 72 ARG A CA 1
ATOM 555 C C . ARG A 1 68 ? 1.499 -6.683 14.511 1.00 56.13 72 ARG A C 1
ATOM 556 O O . ARG A 1 68 ? 1.690 -5.570 14.061 1.00 52.13 72 ARG A O 1
ATOM 564 N N . GLU A 1 69 ? 0.470 -7.426 14.116 1.00 50.96 73 GLU A N 1
ATOM 565 C CA . GLU A 1 69 ? -0.445 -6.939 13.080 1.00 52.46 73 GLU A CA 1
ATOM 566 C C . GLU A 1 69 ? -1.175 -5.677 13.458 1.00 46.81 73 GLU A C 1
ATOM 567 O O . GLU A 1 69 ? -1.481 -4.863 12.584 1.00 47.34 73 GLU A O 1
ATOM 573 N N . MET A 1 70 ? -1.449 -5.475 14.726 1.00 47.20 74 MET A N 1
ATOM 574 C CA . MET A 1 70 ? -2.185 -4.279 15.082 1.00 47.65 74 MET A CA 1
ATOM 575 C C . MET A 1 70 ? -1.296 -3.059 14.947 1.00 52.88 74 MET A C 1
ATOM 576 O O . MET A 1 70 ? -1.795 -1.963 14.802 1.00 54.09 74 MET A O 1
ATOM 581 N N . LYS A 1 71 ? 0.020 -3.227 14.990 1.00 59.18 75 LYS A N 1
ATOM 582 C CA . LYS A 1 71 ? 0.916 -2.066 14.884 1.00 60.61 75 LYS A CA 1
ATOM 583 C C . LYS A 1 71 ? 0.602 -1.273 13.647 1.00 54.26 75 LYS A C 1
ATOM 584 O O . LYS A 1 71 ? 0.550 -0.068 13.677 1.00 58.21 75 LYS A O 1
ATOM 590 N N . THR A 1 72 ? 0.367 -1.966 12.553 1.00 50.29 76 THR A N 1
ATOM 591 C CA . THR A 1 72 ? 0.225 -1.312 11.280 1.00 59.06 76 THR A CA 1
ATOM 592 C C . THR A 1 72 ? -1.239 -1.062 10.831 1.00 64.83 76 THR A C 1
ATOM 593 O O . THR A 1 72 ? -1.497 -0.516 9.769 1.00 65.23 76 THR A O 1
ATOM 597 N N . TYR A 1 73 ? -2.197 -1.451 11.649 1.00 57.91 77 TYR A N 1
ATOM 598 C CA . TYR A 1 73 ? -3.545 -1.295 11.275 1.00 54.55 77 TYR A CA 1
ATOM 599 C C . TYR A 1 73 ? -4.010 0.121 11.538 1.00 60.46 77 TYR A C 1
ATOM 600 O O . TYR A 1 73 ? -3.901 0.624 12.642 1.00 54.95 77 TYR A O 1
ATOM 609 N N . ILE A 1 74 ? -4.601 0.718 10.508 1.00 70.75 78 ILE A N 1
ATOM 610 C CA . ILE A 1 74 ? -5.091 2.087 10.524 1.00 85.00 78 ILE A CA 1
ATOM 611 C C . ILE A 1 74 ? -6.603 2.032 10.240 1.00 95.54 78 ILE A C 1
ATOM 612 O O . ILE A 1 74 ? -7.000 1.641 9.130 1.00 91.39 78 ILE A O 1
ATOM 617 N N . PRO A 1 75 ? -7.446 2.365 11.253 1.00 95.24 79 PRO A N 1
ATOM 618 C CA . PRO A 1 75 ? -8.897 2.338 11.064 1.00 91.34 79 PRO A CA 1
ATOM 619 C C . PRO A 1 75 ? -9.442 3.648 10.525 1.00 91.61 79 PRO A C 1
ATOM 620 O O . PRO A 1 75 ? -10.068 3.655 9.467 1.00 90.74 79 PRO A O 1
ATOM 624 N N . GLY B 1 1 ? -16.928 4.541 25.049 1.00 49.61 5 GLY B N 1
ATOM 625 C CA . GLY B 1 1 ? -17.875 3.536 24.543 1.00 52.98 5 GLY B CA 1
ATOM 626 C C . GLY B 1 1 ? -17.155 2.296 24.004 1.00 44.81 5 GLY B C 1
ATOM 627 O O . GLY B 1 1 ? -15.938 2.145 24.095 1.00 46.60 5 GLY B O 1
ATOM 628 N N . SER B 1 2 ? -17.948 1.381 23.517 1.00 40.44 6 SER B N 1
ATOM 629 C CA . SER B 1 2 ? -17.481 0.125 22.981 1.00 36.72 6 SER B CA 1
ATOM 630 C C . SER B 1 2 ? -17.746 0.158 21.492 1.00 36.28 6 SER B C 1
ATOM 631 O O . SER B 1 2 ? -18.497 1.008 20.986 1.00 29.42 6 SER B O 1
ATOM 634 N N . LYS B 1 3 ? -17.124 -0.761 20.778 1.00 30.73 7 LYS B N 1
ATOM 635 C CA . LYS B 1 3 ? -17.306 -0.834 19.363 1.00 29.21 7 LYS B CA 1
ATOM 636 C C . LYS B 1 3 ? -18.782 -1.181 19.034 1.00 26.78 7 LYS B C 1
ATOM 637 O O . LYS B 1 3 ? -19.271 -2.185 19.494 1.00 24.83 7 LYS B O 1
ATOM 643 N N . PRO B 1 4 ? -19.431 -0.392 18.213 1.00 26.25 8 PRO B N 1
ATOM 644 C CA . PRO B 1 4 ? -20.764 -0.779 17.750 1.00 31.81 8 PRO B CA 1
ATOM 645 C C . PRO B 1 4 ? -20.797 -2.206 17.185 1.00 31.69 8 PRO B C 1
ATOM 646 O O . PRO B 1 4 ? -19.887 -2.635 16.508 1.00 28.80 8 PRO B O 1
ATOM 650 N N . ARG B 1 5 ? -21.880 -2.912 17.404 1.00 28.34 9 ARG B N 1
ATOM 651 C CA . ARG B 1 5 ? -22.083 -4.203 16.733 1.00 29.72 9 ARG B CA 1
ATOM 652 C C . ARG B 1 5 ? -22.045 -4.020 15.232 1.00 26.83 9 ARG B C 1
ATOM 653 O O . ARG B 1 5 ? -22.467 -2.985 14.702 1.00 26.76 9 ARG B O 1
ATOM 661 N N . GLY B 1 6 ? -21.550 -5.031 14.515 1.00 24.04 10 GLY B N 1
ATOM 662 C CA . GLY B 1 6 ? -21.519 -5.001 13.090 1.00 24.74 10 GLY B CA 1
ATOM 663 C C . GLY B 1 6 ? -22.916 -5.007 12.521 1.00 25.69 10 GLY B C 1
ATOM 664 O O . GLY B 1 6 ? -23.910 -5.261 13.190 1.00 23.85 10 GLY B O 1
ATOM 665 N N . LYS B 1 7 ? -22.955 -4.643 11.265 1.00 24.77 11 LYS B N 1
ATOM 666 C CA . LYS B 1 7 ? -24.197 -4.542 10.524 1.00 31.08 11 LYS B CA 1
ATOM 667 C C . LYS B 1 7 ? -24.835 -5.867 10.384 1.00 30.47 11 LYS B C 1
ATOM 668 O O . LYS B 1 7 ? -24.161 -6.865 10.057 1.00 28.93 11 LYS B O 1
ATOM 674 N N . MET B 1 8 ? -26.122 -5.922 10.667 1.00 31.01 12 MET B N 1
ATOM 675 C CA . MET B 1 8 ? -26.815 -7.132 10.426 1.00 29.82 12 MET B CA 1
ATOM 676 C C . MET B 1 8 ? -27.427 -7.100 9.039 1.00 28.41 12 MET B C 1
ATOM 677 O O . MET B 1 8 ? -28.237 -6.186 8.711 1.00 29.27 12 MET B O 1
ATOM 682 N N . SER B 1 9 ? -27.038 -8.065 8.218 1.00 26.36 13 SER B N 1
ATOM 683 C CA . SER B 1 9 ? -27.541 -8.135 6.863 1.00 27.09 13 SER B CA 1
ATOM 684 C C . SER B 1 9 ? -28.969 -8.639 6.772 1.00 23.10 13 SER B C 1
ATOM 685 O O . SER B 1 9 ? -29.566 -9.190 7.743 1.00 22.94 13 SER B O 1
ATOM 688 N N . SER B 1 10 ? -29.551 -8.499 5.584 1.00 27.61 14 SER B N 1
ATOM 689 C CA . SER B 1 10 ? -30.956 -8.934 5.424 1.00 22.75 14 SER B CA 1
ATOM 690 C C . SER B 1 10 ? -31.061 -10.407 5.690 1.00 21.55 14 SER B C 1
ATOM 691 O O . SER B 1 10 ? -32.017 -10.893 6.288 1.00 22.88 14 SER B O 1
ATOM 694 N N . TYR B 1 11 ? -30.042 -11.175 5.253 1.00 22.41 15 TYR B N 1
ATOM 695 C CA . TYR B 1 11 ? -30.009 -12.593 5.540 1.00 21.64 15 TYR B CA 1
ATOM 696 C C . TYR B 1 11 ? -29.877 -12.918 6.991 1.00 23.36 15 TYR B C 1
ATOM 697 O O . TYR B 1 11 ? -30.558 -13.837 7.497 1.00 21.33 15 TYR B O 1
ATOM 706 N N . ALA B 1 12 ? -28.999 -12.201 7.727 1.00 24.43 16 ALA B N 1
ATOM 707 C CA . ALA B 1 12 ? -28.868 -12.463 9.193 1.00 22.32 16 ALA B CA 1
ATOM 708 C C . ALA B 1 12 ? -30.255 -12.320 9.887 1.00 26.58 16 ALA B C 1
ATOM 709 O O . ALA B 1 12 ? -30.636 -13.157 10.707 1.00 25.77 16 ALA B O 1
ATOM 711 N N . PHE B 1 13 ? -31.020 -11.255 9.555 1.00 26.16 17 PHE B N 1
ATOM 712 C CA . PHE B 1 13 ? -32.376 -11.107 10.099 1.00 27.61 17 PHE B CA 1
ATOM 713 C C . PHE B 1 13 ? -33.237 -12.272 9.696 1.00 22.16 17 PHE B C 1
ATOM 714 O O . PHE B 1 13 ? -33.914 -12.869 10.489 1.00 27.48 17 PHE B O 1
ATOM 722 N N . PHE B 1 14 ? -33.105 -12.718 8.458 1.00 23.89 18 PHE B N 1
ATOM 723 C CA . PHE B 1 14 ? -33.871 -13.880 8.038 1.00 22.32 18 PHE B CA 1
ATOM 724 C C . PHE B 1 14 ? -33.542 -15.096 8.825 1.00 26.03 18 PHE B C 1
ATOM 725 O O . PHE B 1 14 ? -34.398 -15.942 9.114 1.00 22.21 18 PHE B O 1
ATOM 733 N N . VAL B 1 15 ? -32.238 -15.318 9.108 1.00 21.80 19 VAL B N 1
ATOM 734 C CA . VAL B 1 15 ? -31.911 -16.597 9.769 1.00 20.96 19 VAL B CA 1
ATOM 735 C C . VAL B 1 15 ? -32.584 -16.677 11.134 1.00 22.32 19 VAL B C 1
ATOM 736 O O . VAL B 1 15 ? -32.927 -17.767 11.597 1.00 23.02 19 VAL B O 1
ATOM 740 N N . GLN B 1 16 ? -32.725 -15.536 11.804 1.00 24.98 20 GLN B N 1
ATOM 741 C CA . GLN B 1 16 ? -33.493 -15.540 13.066 1.00 31.08 20 GLN B CA 1
ATOM 742 C C . GLN B 1 16 ? -34.909 -16.001 12.903 1.00 28.86 20 GLN B C 1
ATOM 743 O O . GLN B 1 16 ? -35.408 -16.827 13.633 1.00 30.08 20 GLN B O 1
ATOM 749 N N . THR B 1 17 ? -35.558 -15.524 11.852 1.00 31.69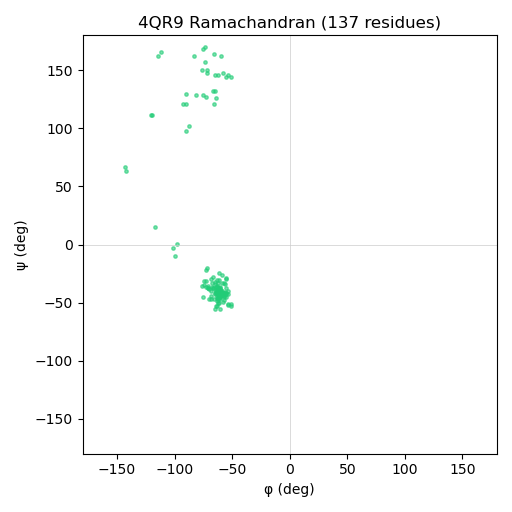 21 THR B N 1
ATOM 750 C CA . THR B 1 17 ? -36.923 -16.013 11.563 1.00 31.30 21 THR B CA 1
ATOM 751 C C . THR B 1 17 ? -36.925 -17.471 11.170 1.00 33.17 21 THR B C 1
ATOM 752 O O . THR B 1 17 ? -37.851 -18.192 11.508 1.00 32.88 21 THR B O 1
ATOM 756 N N . CYS B 1 18 ? -35.926 -17.954 10.411 1.00 32.25 22 CYS B N 1
ATOM 757 C CA . CYS B 1 18 ? -35.864 -19.402 10.171 1.00 35.90 22 CYS B CA 1
ATOM 758 C C . CYS B 1 18 ? -35.817 -20.213 11.428 1.00 35.12 22 CYS B C 1
ATOM 759 O O . CYS B 1 18 ? -36.422 -21.272 11.506 1.00 35.73 22 CYS B O 1
ATOM 762 N N . ARG B 1 19 ? -35.061 -19.753 12.400 1.00 30.70 23 ARG B N 1
ATOM 763 C CA . ARG B 1 19 ? -34.942 -20.534 13.629 1.00 32.62 23 ARG B CA 1
ATOM 764 C C . ARG B 1 19 ? -36.356 -20.595 14.336 1.00 32.37 23 ARG B C 1
ATOM 765 O O . ARG B 1 19 ? -36.724 -21.611 14.846 1.00 28.02 23 ARG B O 1
ATOM 773 N N . GLU B 1 20 ? -37.051 -19.468 14.349 1.00 34.62 24 GLU B N 1
ATOM 774 C CA . GLU B 1 20 ? -38.441 -19.368 14.916 1.00 42.32 24 GLU B CA 1
ATOM 775 C C . GLU B 1 20 ? -39.315 -20.415 14.275 1.00 35.74 24 GLU B C 1
ATOM 776 O O . GLU B 1 20 ? -39.873 -21.250 14.985 1.00 41.50 24 GLU B O 1
ATOM 782 N N . GLU B 1 21 ? -39.332 -20.458 12.940 1.00 35.36 25 GLU B N 1
ATOM 783 C CA . GLU B 1 21 ? -40.110 -21.437 12.148 1.00 42.23 25 GLU B CA 1
ATOM 784 C C . GLU B 1 21 ? -39.726 -22.828 12.534 1.00 49.84 25 GLU B C 1
ATOM 785 O O . GLU B 1 21 ? -40.570 -23.691 12.795 1.00 43.87 25 GLU B O 1
ATOM 791 N N . HIS B 1 22 ? -38.426 -23.046 12.591 1.00 43.02 26 HIS B N 1
ATOM 792 C CA . HIS B 1 22 ? -37.905 -24.342 12.923 1.00 40.69 26 HIS B CA 1
ATOM 793 C C . HIS B 1 22 ? -38.298 -24.810 14.315 1.00 39.56 26 HIS B C 1
ATOM 794 O O . HIS B 1 22 ? -38.604 -25.964 14.489 1.00 44.64 26 HIS B O 1
ATOM 801 N N . LYS B 1 23 ? -38.297 -23.918 15.282 1.00 40.78 27 LYS B N 1
ATOM 802 C CA . LYS B 1 23 ? -38.677 -24.226 16.660 1.00 49.01 27 LYS B CA 1
ATOM 803 C C . LYS B 1 23 ? -40.160 -24.647 16.765 1.00 53.73 27 LYS B C 1
ATOM 804 O O . LYS B 1 23 ? -40.515 -25.568 17.500 1.00 54.75 27 LYS B O 1
ATOM 810 N N . LYS B 1 24 ? -41.020 -23.964 16.032 1.00 51.45 28 LYS B N 1
ATOM 811 C CA . LYS B 1 24 ? -42.424 -24.334 15.973 1.00 54.94 28 LYS B CA 1
ATOM 812 C C . LYS B 1 24 ? -42.591 -25.692 15.301 1.00 56.47 28 LYS B C 1
ATOM 813 O O . LYS B 1 24 ? -43.277 -26.536 15.835 1.00 64.43 28 LYS B O 1
ATOM 819 N N . LYS B 1 25 ? -41.936 -25.930 14.166 1.00 59.93 29 LYS B N 1
ATOM 820 C CA . LYS B 1 25 ? -42.028 -27.234 13.508 1.00 61.73 29 LYS B CA 1
ATOM 821 C C . LYS B 1 25 ? -41.360 -28.395 14.251 1.00 65.12 29 LYS B C 1
ATOM 822 O O . LYS B 1 25 ? -41.789 -29.531 14.107 1.00 64.88 29 LYS B O 1
ATOM 828 N N . HIS B 1 26 ? -40.303 -28.120 15.012 1.00 62.39 30 HIS B N 1
ATOM 829 C CA . HIS B 1 26 ? -39.544 -29.156 15.693 1.00 55.18 30 HIS B CA 1
ATOM 830 C C . HIS B 1 26 ? -39.125 -28.644 17.049 1.00 57.92 30 HIS B C 1
ATOM 831 O O . HIS B 1 26 ? -37.927 -28.512 17.333 1.00 46.15 30 HIS B O 1
ATOM 838 N N . PRO B 1 27 ? -40.097 -28.362 17.917 1.00 57.69 31 PRO B N 1
ATOM 839 C CA . PRO B 1 27 ? -39.790 -27.835 19.248 1.00 58.18 31 PRO B CA 1
ATOM 840 C C . PRO B 1 27 ? -38.762 -28.616 20.083 1.00 60.07 31 PRO B C 1
ATOM 841 O O . PRO B 1 27 ? -38.063 -28.018 20.902 1.00 57.36 31 PRO B O 1
ATOM 845 N N A ASP B 1 28 ? -38.678 -29.928 19.884 0.40 56.76 32 ASP B N 1
ATOM 846 N N B ASP B 1 28 ? -38.697 -29.925 19.873 0.60 60.40 32 ASP B N 1
ATOM 847 C CA A ASP B 1 28 ? -37.794 -30.783 20.694 0.40 56.55 32 ASP B CA 1
ATOM 848 C CA B ASP B 1 28 ? -37.832 -30.815 20.654 0.60 63.24 32 ASP B CA 1
ATOM 849 C C A ASP B 1 28 ? -36.355 -30.883 20.151 0.40 55.41 32 ASP B C 1
ATOM 850 C C B ASP B 1 28 ? -36.378 -30.906 20.141 0.60 58.72 32 ASP B C 1
ATOM 851 O O A ASP B 1 28 ? -35.415 -31.000 20.930 0.40 53.03 32 ASP B O 1
ATOM 852 O O B ASP B 1 28 ? -35.467 -31.112 20.919 0.60 54.84 32 ASP B O 1
ATOM 861 N N . ALA B 1 29 ? -36.179 -30.771 18.837 1.00 53.40 33 ALA B N 1
ATOM 862 C CA . ALA B 1 29 ? -34.866 -31.021 18.212 1.00 57.27 33 ALA B CA 1
ATOM 863 C C . ALA B 1 29 ? -33.769 -30.030 18.608 1.00 48.89 33 ALA B C 1
ATOM 864 O O . ALA B 1 29 ? -33.998 -28.837 18.736 1.00 51.22 33 ALA B O 1
ATOM 866 N N . SER B 1 30 ? -32.567 -30.537 18.809 1.00 50.21 34 SER B N 1
ATOM 867 C CA . SER B 1 30 ? -31.430 -29.642 18.902 1.00 46.88 34 SER B CA 1
ATOM 868 C C . SER B 1 30 ? -31.099 -29.199 17.440 1.00 40.27 34 SER B C 1
ATOM 869 O O . SER B 1 30 ? -31.452 -29.878 16.460 1.00 41.25 34 SER B O 1
ATOM 872 N N . VAL B 1 31 ? -30.562 -28.002 17.302 1.00 34.06 35 VAL B N 1
ATOM 873 C CA . VAL B 1 31 ? -30.229 -27.473 15.969 1.00 35.50 35 VAL B CA 1
ATOM 874 C C . VAL B 1 31 ? -28.997 -28.201 15.401 1.00 31.63 35 VAL B C 1
ATOM 875 O O . VAL B 1 31 ? -27.956 -28.295 16.067 1.00 33.82 35 VAL B O 1
ATOM 879 N N . ASN B 1 32 ? -29.119 -28.734 14.204 1.00 30.15 36 ASN B N 1
ATOM 880 C CA . ASN B 1 32 ? -27.960 -29.282 13.457 1.00 27.58 36 ASN B CA 1
ATOM 881 C C . ASN B 1 32 ? -27.462 -28.076 12.652 1.00 27.00 36 ASN B C 1
ATOM 882 O O . ASN B 1 32 ? -28.064 -27.676 11.646 1.00 25.45 36 ASN B O 1
ATOM 887 N N . PHE B 1 33 ? -26.447 -27.400 13.151 1.00 20.76 37 PHE B N 1
ATOM 888 C CA . PHE B 1 33 ? -26.013 -26.113 12.532 1.00 20.74 37 PHE B CA 1
ATOM 889 C C . PHE B 1 33 ? -25.694 -26.207 11.062 1.00 19.15 37 PHE B C 1
ATOM 890 O O . PHE B 1 33 ? -26.082 -25.385 10.248 1.00 21.79 37 PHE B O 1
ATOM 898 N N . SER B 1 34 ? -25.010 -27.258 10.673 1.00 22.98 38 SER B N 1
ATOM 899 C CA . SER B 1 34 ? -24.678 -27.466 9.288 1.00 27.14 38 SER B CA 1
ATOM 900 C C . SER B 1 34 ? -25.952 -27.599 8.385 1.00 26.65 38 SER B C 1
ATOM 901 O O . SER B 1 34 ? -26.136 -26.895 7.361 1.00 27.58 38 SER B O 1
ATOM 904 N N . GLU B 1 35 ? -26.854 -28.451 8.803 1.00 27.04 39 GLU B N 1
ATOM 905 C CA . GLU B 1 35 ? -28.049 -28.683 8.046 1.00 29.52 39 GLU B CA 1
ATOM 906 C C . GLU B 1 35 ? -29.010 -27.510 8.076 1.00 24.29 39 GLU B C 1
ATOM 907 O O . GLU B 1 35 ? -29.574 -27.143 7.047 1.00 25.50 39 GLU B O 1
ATOM 913 N N . PHE B 1 36 ? -29.109 -26.839 9.207 1.00 21.88 40 PHE B N 1
ATOM 914 C CA . PHE B 1 36 ? -29.917 -25.658 9.373 1.00 25.54 40 PHE B CA 1
ATOM 915 C C . PHE B 1 36 ? -29.478 -24.576 8.449 1.00 24.15 40 PHE B C 1
ATOM 916 O O . PHE B 1 36 ? -30.297 -23.924 7.826 1.00 20.80 40 PHE B O 1
ATOM 924 N N . SER B 1 37 ? -28.134 -24.349 8.361 1.00 19.48 41 SER B N 1
ATOM 925 C CA . SER B 1 37 ? -27.631 -23.319 7.504 1.00 19.79 41 SER B CA 1
ATOM 926 C C . SER B 1 37 ? -27.999 -23.599 6.026 1.00 19.91 41 SER B C 1
ATOM 927 O O . SER B 1 37 ? -28.337 -22.649 5.275 1.00 18.84 41 SER B O 1
ATOM 930 N N . LYS B 1 38 ? -27.821 -24.837 5.582 1.00 21.76 42 LYS B N 1
ATOM 931 C CA . LYS B 1 38 ? -28.160 -25.235 4.223 1.00 24.26 42 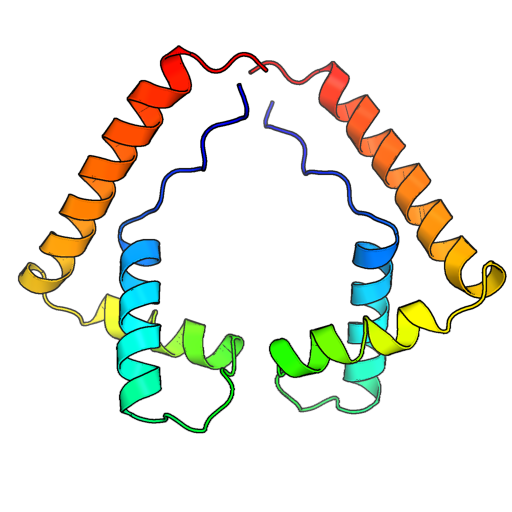LYS B CA 1
ATOM 932 C C . LYS B 1 38 ? -29.659 -25.061 3.917 1.00 25.06 42 LYS B C 1
ATOM 933 O O . LYS B 1 38 ? -29.986 -24.549 2.853 1.00 22.13 42 LYS B O 1
ATOM 939 N N . LYS B 1 39 ? -30.542 -25.452 4.841 1.00 24.10 43 LYS B N 1
ATOM 940 C CA . LYS B 1 39 ? -31.976 -25.228 4.665 1.00 27.75 43 LYS B CA 1
ATOM 941 C C . LYS B 1 39 ? -32.406 -23.789 4.671 1.00 26.41 43 LYS B C 1
ATOM 942 O O . LYS B 1 39 ? -33.278 -23.390 3.878 1.00 20.46 43 LYS B O 1
ATOM 948 N N . CYS B 1 40 ? -31.784 -22.948 5.518 1.00 24.44 44 CYS B N 1
ATOM 949 C CA . CYS B 1 40 ? -32.074 -21.529 5.516 1.00 23.26 44 CYS B CA 1
ATOM 950 C C . CYS B 1 40 ? -31.699 -20.945 4.226 1.00 23.83 44 CYS B C 1
ATOM 951 O O . CYS B 1 40 ? -32.420 -20.140 3.644 1.00 20.61 44 CYS B O 1
ATOM 954 N N A SER B 1 41 ? -30.523 -21.304 3.745 0.60 22.34 45 SER B N 1
ATOM 955 N N B SER B 1 41 ? -30.530 -21.351 3.738 0.40 23.64 45 SER B N 1
ATOM 956 C CA A SER B 1 41 ? -30.063 -20.695 2.542 0.60 20.29 45 SER B CA 1
ATOM 957 C CA B SER B 1 41 ? -30.004 -20.802 2.516 0.40 23.05 45 SER B CA 1
ATOM 958 C C A SER B 1 41 ? -30.954 -21.130 1.296 0.60 21.82 45 SER B C 1
ATOM 959 C C B SER B 1 41 ? -30.924 -21.141 1.301 0.40 23.55 45 SER B C 1
ATOM 960 O O A SER B 1 41 ? -31.201 -20.313 0.391 0.60 22.13 45 SER B O 1
ATOM 961 O O B SER B 1 41 ? -31.188 -20.287 0.430 0.40 24.17 45 SER B O 1
ATOM 966 N N . GLU B 1 42 ? -31.363 -22.384 1.251 1.00 24.74 46 GLU B N 1
ATOM 967 C CA . GLU B 1 42 ? -32.375 -22.855 0.201 1.00 28.16 46 GLU B CA 1
ATOM 968 C C . GLU B 1 42 ? -33.642 -22.120 0.255 1.00 24.97 46 GLU B C 1
ATOM 969 O O . GLU B 1 42 ? -34.181 -21.708 -0.793 1.00 30.42 46 GLU B O 1
ATOM 975 N N . ARG B 1 43 ? -34.179 -21.903 1.457 1.00 28.13 47 ARG B N 1
ATOM 976 C CA . ARG B 1 43 ? -35.406 -21.103 1.647 1.00 26.03 47 ARG B CA 1
ATOM 977 C C . ARG B 1 43 ? -35.235 -19.665 1.181 1.00 27.58 47 ARG B C 1
ATOM 978 O O . ARG B 1 43 ? -36.075 -19.091 0.476 1.00 23.40 47 ARG B O 1
ATOM 986 N N . TRP B 1 44 ? -34.118 -19.038 1.547 1.00 25.80 48 TRP B N 1
ATOM 987 C CA . TRP B 1 44 ? -33.805 -17.646 1.107 1.00 25.06 48 TRP B CA 1
ATOM 988 C C . TRP B 1 44 ? -33.799 -17.539 -0.397 1.00 26.43 48 TRP B C 1
ATOM 989 O O . TRP B 1 44 ? -34.184 -16.525 -0.906 1.00 25.75 48 TRP B O 1
ATOM 1000 N N . LYS B 1 45 ? -33.230 -18.509 -1.058 1.00 28.15 49 LYS B N 1
ATOM 1001 C CA . LYS B 1 45 ? -33.123 -18.482 -2.548 1.00 30.58 49 LYS B CA 1
ATOM 1002 C C . LYS B 1 45 ? -34.490 -18.426 -3.233 1.00 29.67 49 LYS B C 1
ATOM 1003 O O . LYS B 1 45 ? -34.546 -17.813 -4.253 1.00 28.26 49 LYS B O 1
ATOM 1009 N N . THR B 1 46 ? -35.491 -19.108 -2.674 1.00 26.90 50 THR B N 1
ATOM 1010 C CA . THR B 1 46 ? -36.834 -19.298 -3.283 1.00 33.52 50 THR B CA 1
ATOM 1011 C C . THR B 1 46 ? -37.890 -18.312 -2.698 1.00 32.20 50 THR B C 1
ATOM 1012 O O . THR B 1 46 ? -39.008 -18.190 -3.210 1.00 29.36 50 THR B O 1
ATOM 1016 N N . MET B 1 47 ? -37.543 -17.596 -1.632 1.00 31.20 51 MET B N 1
ATOM 1017 C CA . MET B 1 47 ? -38.479 -16.660 -0.969 1.00 28.73 51 MET B CA 1
ATOM 1018 C C . MET B 1 47 ? -38.885 -15.540 -1.927 1.00 27.22 51 MET B C 1
ATOM 1019 O O . MET B 1 47 ? -38.092 -15.049 -2.752 1.00 23.12 51 MET B O 1
ATOM 1024 N N . SER B 1 48 ? -40.121 -15.064 -1.817 1.00 25.85 52 SER B N 1
ATOM 1025 C CA . SER B 1 48 ? -40.611 -14.104 -2.819 1.00 24.26 52 SER B CA 1
ATOM 1026 C C . SER B 1 48 ? -39.961 -12.768 -2.584 1.00 26.83 52 SER B C 1
ATOM 1027 O O . SER B 1 48 ? -39.555 -12.481 -1.452 1.00 27.66 52 SER B O 1
ATOM 1030 N N . ALA B 1 49 ? -39.906 -11.931 -3.619 1.00 26.93 53 ALA B N 1
ATOM 1031 C CA . ALA B 1 49 ? -39.354 -10.578 -3.542 1.00 30.57 53 ALA B CA 1
ATOM 1032 C C . ALA B 1 49 ? -40.111 -9.751 -2.501 1.00 35.54 53 ALA B C 1
ATOM 1033 O O . ALA B 1 49 ? -39.527 -8.974 -1.790 1.00 33.63 53 ALA B O 1
ATOM 1035 N N . LYS B 1 50 ? -41.385 -9.997 -2.349 1.00 29.97 54 LYS B N 1
ATOM 1036 C CA . LYS B 1 50 ? -42.162 -9.250 -1.321 1.00 34.98 54 LYS B CA 1
ATOM 1037 C C . LYS B 1 50 ? -41.638 -9.608 0.069 1.00 36.24 54 LYS B C 1
ATOM 1038 O O . LYS B 1 50 ? -41.312 -8.722 0.886 1.00 37.57 54 LYS B O 1
ATOM 1044 N N . GLU B 1 51 ? -41.636 -10.897 0.357 1.00 31.05 55 GLU B N 1
ATOM 1045 C CA . GLU B 1 51 ? -41.185 -11.374 1.654 1.00 36.45 55 GLU B CA 1
ATOM 1046 C C . GLU B 1 51 ? -39.746 -10.925 1.965 1.00 38.37 55 GLU B C 1
ATOM 1047 O O . GLU B 1 51 ? -39.450 -10.476 3.072 1.00 35.81 55 GLU B O 1
ATOM 1053 N N . LYS B 1 52 ? -38.869 -11.056 0.980 1.00 32.85 56 LYS B N 1
ATOM 1054 C CA . LYS B 1 52 ? -37.436 -10.613 1.112 1.00 35.77 56 LYS B CA 1
ATOM 1055 C C . LYS B 1 52 ? -37.368 -9.158 1.481 1.00 44.56 56 LYS B C 1
ATOM 1056 O O . LYS B 1 52 ? -36.455 -8.747 2.190 1.00 35.54 56 LYS B O 1
ATOM 1062 N N . GLY B 1 53 ? -38.318 -8.366 0.977 1.00 40.35 57 GLY B N 1
ATOM 1063 C CA . GLY B 1 53 ? -38.274 -6.913 1.113 1.00 45.67 57 GLY B CA 1
ATOM 1064 C C . GLY B 1 53 ? -38.276 -6.425 2.542 1.00 45.05 57 GLY B C 1
ATOM 1065 O O . GLY B 1 53 ? -37.636 -5.426 2.898 1.00 40.50 57 GLY B O 1
ATOM 1066 N N . LYS B 1 54 ? -39.025 -7.116 3.360 1.00 41.07 58 LYS B N 1
ATOM 1067 C CA . LYS B 1 54 ? -39.107 -6.757 4.738 1.00 41.90 58 LYS B CA 1
ATOM 1068 C C . LYS B 1 54 ? -37.754 -6.936 5.444 1.00 40.46 58 LYS B C 1
ATOM 1069 O O . LYS B 1 54 ? -37.421 -6.165 6.357 1.00 37.09 58 LYS B O 1
ATOM 1075 N N . PHE B 1 55 ? -36.991 -7.952 5.026 1.00 34.48 59 PHE B N 1
ATOM 1076 C CA . PHE B 1 55 ? -35.658 -8.203 5.605 1.00 30.24 59 PHE B CA 1
ATOM 1077 C C . PHE B 1 55 ? -34.682 -7.183 5.094 1.00 35.84 59 PHE B C 1
ATOM 1078 O O . PHE B 1 55 ? -33.804 -6.710 5.836 1.00 31.28 59 PHE B O 1
ATOM 1086 N N . GLU B 1 56 ? -34.856 -6.772 3.836 1.00 33.17 60 GLU B N 1
ATOM 1087 C CA . GLU B 1 56 ? -34.000 -5.743 3.292 1.00 33.53 60 GLU B CA 1
ATOM 1088 C C . GLU B 1 56 ? -34.240 -4.387 3.983 1.00 37.92 60 GLU B C 1
ATOM 1089 O O . GLU B 1 56 ? -33.270 -3.640 4.185 1.00 28.65 60 GLU B O 1
ATOM 1095 N N . ASP B 1 57 ? -35.482 -4.122 4.402 1.00 34.59 61 ASP B N 1
ATOM 1096 C CA . ASP B 1 57 ? -35.766 -2.885 5.170 1.00 40.30 61 ASP B CA 1
ATOM 1097 C C . ASP B 1 57 ? -35.222 -2.950 6.608 1.00 35.13 61 ASP B C 1
ATOM 1098 O O . ASP B 1 57 ? -34.838 -1.944 7.149 1.00 33.79 61 ASP B O 1
ATOM 1103 N N . MET B 1 58 ? -35.264 -4.106 7.262 1.00 36.44 62 MET B N 1
ATOM 1104 C CA . MET B 1 58 ? -34.547 -4.243 8.564 1.00 35.47 62 MET B CA 1
ATOM 1105 C C . MET B 1 58 ? -33.052 -3.961 8.401 1.00 34.64 62 MET B C 1
ATOM 1106 O O . MET B 1 58 ? -32.397 -3.289 9.225 1.00 34.15 62 MET B O 1
ATOM 1111 N N . ALA B 1 59 ? -32.490 -4.420 7.324 1.00 30.17 63 ALA B N 1
ATOM 1112 C CA . ALA B 1 59 ? -31.068 -4.244 7.123 1.00 29.91 63 ALA B CA 1
ATOM 1113 C C . ALA B 1 59 ? -30.739 -2.804 6.868 1.00 32.59 63 ALA B C 1
ATOM 1114 O O . ALA B 1 59 ? -29.674 -2.322 7.279 1.00 28.23 63 ALA B O 1
ATOM 1116 N N . LYS B 1 60 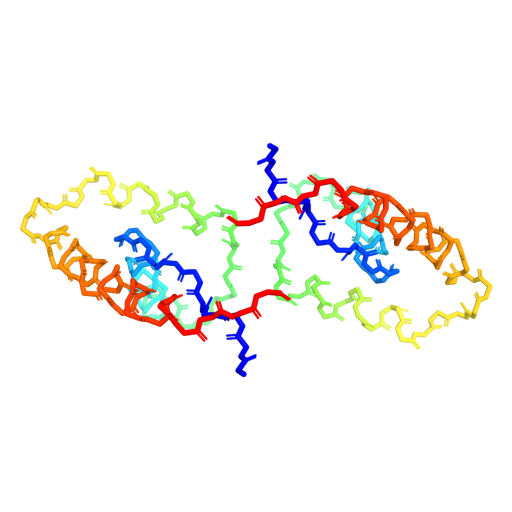? -31.602 -2.098 6.125 1.00 34.77 64 LYS B N 1
ATOM 1117 C CA . LYS B 1 60 ? -31.393 -0.684 5.863 1.00 33.41 64 LYS B CA 1
ATOM 1118 C C . LYS B 1 60 ? -31.407 0.096 7.131 1.00 32.90 64 LYS B C 1
ATOM 1119 O O . LYS B 1 60 ? -30.581 0.984 7.315 1.00 31.21 64 LYS B O 1
ATOM 1125 N N . ALA B 1 61 ? -32.414 -0.160 7.960 1.00 33.85 65 ALA B N 1
ATOM 1126 C CA . ALA B 1 61 ? -32.463 0.474 9.265 1.00 37.57 65 ALA B CA 1
ATOM 1127 C C . ALA B 1 61 ? -31.174 0.143 10.091 1.00 35.84 65 ALA B C 1
ATOM 1128 O O . ALA B 1 61 ? -30.614 1.010 10.762 1.00 32.75 65 ALA B O 1
ATOM 1130 N N . ASP B 1 62 ? -30.694 -1.098 10.056 1.00 30.81 66 ASP B N 1
ATOM 1131 C CA . ASP B 1 62 ? -29.512 -1.405 10.891 1.00 31.21 66 ASP B CA 1
ATOM 1132 C C . ASP B 1 62 ? -28.269 -0.803 10.336 1.00 31.90 66 ASP B C 1
ATOM 1133 O O . ASP B 1 62 ? -27.351 -0.413 11.080 1.00 36.77 66 ASP B O 1
ATOM 1138 N N . LYS B 1 63 ? -28.203 -0.680 9.018 1.00 31.24 67 LYS B N 1
ATOM 1139 C CA . LYS B 1 63 ? -27.150 0.081 8.435 1.00 35.39 67 LYS B CA 1
ATOM 1140 C C . LYS B 1 63 ? -27.131 1.547 9.024 1.00 36.90 67 LYS B C 1
ATOM 1141 O O . LYS B 1 63 ? -26.083 2.124 9.179 1.00 32.42 67 LYS B O 1
ATOM 1147 N N . ALA B 1 64 ? -28.312 2.145 9.180 1.00 37.13 68 ALA B N 1
ATOM 1148 C CA . ALA B 1 64 ? -28.426 3.548 9.662 1.00 38.67 68 ALA B CA 1
ATOM 1149 C C . ALA B 1 64 ? -27.993 3.575 11.117 1.00 37.11 68 ALA B C 1
ATOM 1150 O O . ALA B 1 64 ? -27.244 4.474 11.509 1.00 38.24 68 ALA B O 1
ATOM 1152 N N . ARG B 1 65 ? -28.457 2.594 11.901 1.00 33.32 69 ARG B N 1
ATOM 1153 C CA . ARG B 1 65 ? -28.015 2.417 13.283 1.00 33.86 69 ARG B CA 1
ATOM 1154 C C . ARG B 1 65 ? -26.492 2.411 13.295 1.00 31.72 69 ARG B C 1
ATOM 1155 O O . ARG B 1 65 ? -25.869 3.185 14.037 1.00 34.60 69 ARG B O 1
ATOM 1163 N N . TYR B 1 66 ? -25.907 1.563 12.473 1.00 29.99 70 TYR B N 1
ATOM 1164 C CA . TYR B 1 66 ? -24.460 1.344 12.494 1.00 28.39 70 TYR B CA 1
ATOM 1165 C C . TYR B 1 66 ? -23.745 2.623 12.117 1.00 31.03 70 TYR B C 1
ATOM 1166 O O . TYR B 1 66 ? -22.703 2.948 12.696 1.00 27.33 70 TYR B O 1
ATOM 1175 N N . GLU B 1 67 ? -24.228 3.315 11.078 1.00 29.94 71 GLU B N 1
ATOM 1176 C CA . GLU B 1 67 ? -23.530 4.537 10.608 1.00 37.25 71 GLU B CA 1
ATOM 1177 C C . GLU B 1 67 ? -23.574 5.596 11.701 1.00 33.76 71 GLU B C 1
ATOM 1178 O O . GLU B 1 67 ? -22.619 6.307 11.910 1.00 34.56 71 GLU B O 1
ATOM 1184 N N . ARG B 1 68 ? -24.711 5.684 12.370 1.0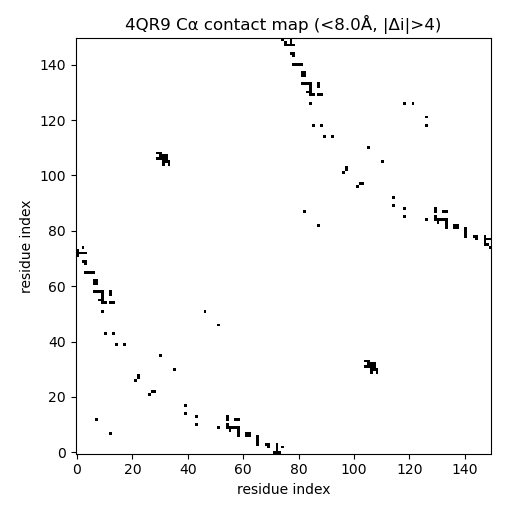0 30.23 72 ARG B N 1
ATOM 1185 C CA . ARG B 1 68 ? -24.871 6.652 13.452 1.00 31.53 72 ARG B CA 1
ATOM 1186 C C . ARG B 1 68 ? -23.884 6.303 14.595 1.00 30.56 72 ARG B C 1
ATOM 1187 O O . ARG B 1 68 ? -23.056 7.091 14.955 1.00 33.17 72 ARG B O 1
ATOM 1195 N N . GLU B 1 69 ? -23.924 5.067 15.052 1.00 28.41 73 GLU B N 1
ATOM 1196 C CA . GLU B 1 69 ? -23.050 4.676 16.145 1.00 27.70 73 GLU B CA 1
ATOM 1197 C C . GLU B 1 69 ? -21.613 4.768 15.821 1.00 29.24 73 GLU B C 1
ATOM 1198 O O . GLU B 1 69 ? -20.788 5.080 16.713 1.00 33.50 73 GLU B O 1
ATOM 1204 N N . MET B 1 70 ? -21.245 4.562 14.563 1.00 30.43 74 MET B N 1
ATOM 1205 C CA . MET B 1 70 ? -19.831 4.609 14.235 1.00 32.29 74 MET B CA 1
ATOM 1206 C C . MET B 1 70 ? -19.314 6.058 14.300 1.00 39.60 74 MET B C 1
ATOM 1207 O O . MET B 1 70 ? -18.151 6.270 14.416 1.00 35.70 74 MET B O 1
ATOM 1212 N N . LYS B 1 71 ? -20.179 7.052 14.213 1.00 43.27 75 LYS B N 1
ATOM 1213 C CA . LYS B 1 71 ? -19.713 8.445 14.326 1.00 41.23 75 LYS B CA 1
ATOM 1214 C C . LYS B 1 71 ? -19.000 8.739 15.649 1.00 42.00 75 LYS B C 1
ATOM 1215 O O . LYS B 1 71 ? -18.218 9.642 15.726 1.00 41.66 75 LYS B O 1
ATOM 1221 N N . THR B 1 72 ? -19.316 7.999 16.691 1.00 39.76 76 THR B N 1
ATOM 1222 C CA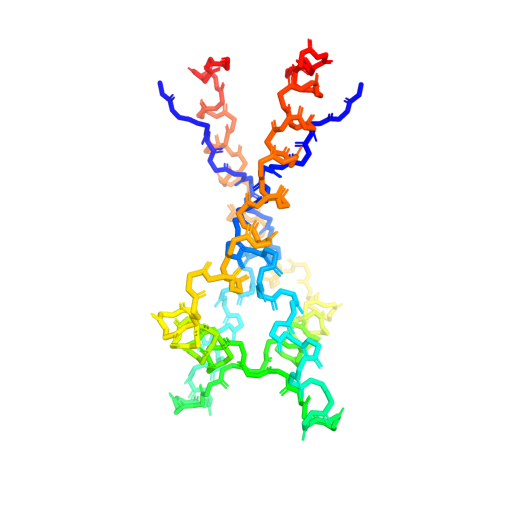 . THR B 1 72 ? -18.793 8.266 17.999 1.00 41.35 76 THR B CA 1
ATOM 1223 C C . THR B 1 72 ? -17.934 7.141 18.522 1.00 41.33 76 THR B C 1
ATOM 1224 O O . THR B 1 72 ? -17.595 7.125 19.691 1.00 44.15 76 THR B O 1
ATOM 1228 N N . TYR B 1 73 ? -17.518 6.230 17.640 1.00 41.60 77 TYR B N 1
ATOM 1229 C CA . TYR B 1 73 ? -16.609 5.171 18.041 1.00 40.20 77 TYR B CA 1
ATOM 1230 C C . TYR B 1 73 ? -15.157 5.559 17.881 1.00 42.85 77 TYR B C 1
ATOM 1231 O O . TYR B 1 73 ? -14.732 5.955 16.821 1.00 36.71 77 TYR B O 1
ATOM 1240 N N . ILE B 1 74 ? -14.393 5.362 18.936 1.00 47.88 78 ILE B N 1
ATOM 1241 C CA . ILE B 1 74 ? -12.971 5.710 18.970 1.00 61.43 78 ILE B CA 1
ATOM 1242 C C . ILE B 1 74 ? -12.216 4.405 19.243 1.00 57.31 78 ILE B C 1
ATOM 1243 O O . ILE B 1 74 ? -12.365 3.835 20.328 1.00 50.03 78 ILE B O 1
ATOM 1248 N N . PRO B 1 75 ? -11.461 3.896 18.241 1.00 56.01 79 PRO B N 1
ATOM 1249 C CA . PRO B 1 75 ? -10.656 2.695 18.447 1.00 60.52 79 PRO B CA 1
ATOM 1250 C C . PRO B 1 75 ? -9.303 2.988 19.108 1.00 58.62 79 PRO B C 1
ATOM 1251 O O . PRO B 1 75 ? -9.008 2.407 20.155 1.00 66.87 79 PRO B O 1
#

Solvent-accessible surface area: 11591 Å² total; per-residue (Å²): 124,94,120,13,183,48,112,68,60,22,67,34,36,11,40,103,41,17,69,83,71,44,102,153,149,100,106,146,47,68,2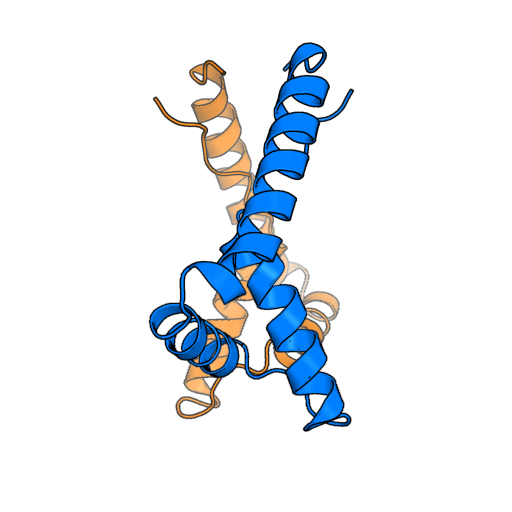5,50,97,59,80,35,62,132,129,4,39,100,120,40,142,98,24,56,82,186,78,41,19,115,7,72,95,71,19,139,64,22,89,48,44,54,88,135,68,71,160,108,54,155,116,132,97,96,12,168,35,113,57,60,23,69,34,39,6,41,102,38,10,79,105,74,42,102,167,149,100,78,145,49,66,24,61,93,54,68,34,62,116,128,4,40,102,94,43,152,104,12,58,88,180,72,43,21,114,17,82,82,82,21,132,64,22,95,57,48,47,84,146,58,69,168,113,57,155,115

Nearest PDB structures (foldseek):
  4qr9-assembly1_B  TM=9.982E-01  e=6.151E-11  Rattus norvegicus
  1ckt-assembly1_A  TM=9.453E-01  e=2.555E-09  Rattus norvegicus
  2eqz-assembly1_A  TM=8.539E-01  e=3.492E-08  Homo sapiens
  2rtu-assembly1_A  TM=7.946E-01  e=7.271E-09  Homo sapiens
  2ly4-assembly1_A  TM=7.128E-01  e=3.782E-09  Homo sapiens

InterPro domains:
  IPR009071 High mobility group box domain [PF00505] (95-163)
  IPR009071 High mobility group box domain [PF09011] (6-78)
  IPR009071 High mobility group box domain [PS50118] (9-79)
  IPR009071 High mobility group box domain [PS50118] (95-163)
  IPR009071 High mobility group box domain [SM00398] (8-80)
  IPR009071 High mobility group box domain [SM00398] (94-164)
  IPR017967 HMG box A DNA-binding domain, conserved site [PS00353] (41-52)
  IPR036910 High mobility group box domain superfamily [G3DSA:1.10.30.10] (1-80)
  IPR036910 High mobility group box domain superfamily [G3DSA:1.10.30.10] (81-166)
  IPR036910 High mobility group box domain superfamily [SSF47095] (3-81)
  IPR036910 High mobility group box domain superfamily [SSF47095] (78-164)
  IPR050342 High Mobility Group Box (HMGB) [PTHR48112] (2-208)

CATH classification: 1.10.30.10